Protein AF-A0A9X0WI69-F1 (afdb_monomer_lite)

Organism: NCBI:txid382777

Sequence (99 aa):
MTRRVRRRGGWMPILCWSLVLVLAGCGGKTPTIKTTAAPDQLHVSCVSDLERMSCGGDRVGFYYDYRDDRCKPMQYGACTARAPFKTREECMTFCGANP

Radius of gyration: 29.06 Å; chains: 1; bounding box: 60×77×32 Å

Structure (mmCIF, N/CA/C/O backbone):
data_AF-A0A9X0WI69-F1
#
_entry.id   AF-A0A9X0WI69-F1
#
loop_
_atom_site.group_PDB
_atom_site.id
_atom_site.type_symbol
_atom_site.label_atom_id
_atom_site.label_alt_id
_atom_site.label_comp_id
_atom_site.label_asym_id
_atom_site.label_entity_id
_atom_site.label_seq_id
_atom_site.pdbx_PDB_ins_code
_atom_site.Cartn_x
_atom_site.Cartn_y
_atom_site.Cartn_z
_atom_site.occupancy
_atom_site.B_iso_or_equiv
_atom_site.auth_seq_id
_atom_site.auth_comp_id
_atom_site.auth_asym_id
_atom_site.auth_atom_id
_atom_site.pdbx_PDB_model_num
ATOM 1 N N . MET A 1 1 ? -45.794 60.609 -11.442 1.00 42.03 1 MET A N 1
ATOM 2 C CA . MET A 1 1 ? -44.500 61.159 -11.912 1.00 42.03 1 MET A CA 1
ATOM 3 C C . MET A 1 1 ? -43.569 60.013 -12.298 1.00 42.03 1 MET A C 1
ATOM 5 O O . MET A 1 1 ? -42.929 59.429 -11.441 1.00 42.03 1 MET A O 1
ATOM 9 N N . THR A 1 2 ? -43.516 59.659 -13.581 1.00 45.66 2 THR A N 1
ATOM 10 C CA . THR A 1 2 ? -42.585 58.665 -14.142 1.00 45.66 2 THR A CA 1
ATOM 11 C C . THR A 1 2 ? -41.382 59.392 -14.739 1.00 45.66 2 THR A C 1
ATOM 13 O O . THR A 1 2 ? -41.538 60.112 -15.728 1.00 45.66 2 THR A O 1
ATOM 16 N N . ARG A 1 3 ? -40.176 59.227 -14.179 1.00 45.69 3 ARG A N 1
ATOM 17 C CA . ARG A 1 3 ? -38.942 59.693 -14.833 1.00 45.69 3 ARG A CA 1
ATOM 18 C C . ARG A 1 3 ? -38.085 58.508 -15.255 1.00 45.69 3 ARG A C 1
ATOM 20 O O . ARG A 1 3 ? -37.541 57.773 -14.443 1.00 45.69 3 ARG A O 1
ATOM 27 N N . ARG A 1 4 ? -38.042 58.364 -16.582 1.00 55.72 4 ARG A N 1
ATOM 28 C CA . ARG A 1 4 ? -37.241 57.449 -17.391 1.00 55.72 4 ARG A CA 1
ATOM 29 C C . ARG A 1 4 ? -35.799 57.360 -16.896 1.00 55.72 4 ARG A C 1
ATOM 31 O O . ARG A 1 4 ? -35.141 58.384 -16.707 1.00 55.72 4 ARG A O 1
ATOM 38 N N . VAL A 1 5 ? -35.299 56.129 -16.836 1.00 59.53 5 VAL A N 1
ATOM 39 C CA . VAL A 1 5 ? -33.870 55.806 -16.853 1.00 59.53 5 VAL A CA 1
ATOM 40 C C . VAL A 1 5 ? -33.245 56.493 -18.068 1.00 59.53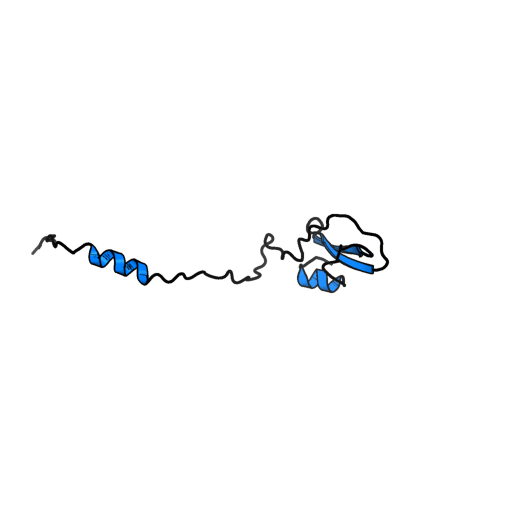 5 VAL A C 1
ATOM 42 O O . VAL A 1 5 ? -33.519 56.126 -19.210 1.00 59.53 5 VAL A O 1
ATOM 45 N N . ARG A 1 6 ? -32.422 57.520 -17.841 1.00 55.03 6 ARG A N 1
ATOM 46 C CA . ARG A 1 6 ? -31.623 58.143 -18.898 1.00 55.03 6 ARG A CA 1
ATOM 47 C C . ARG A 1 6 ? -30.220 57.563 -18.807 1.00 55.03 6 ARG A C 1
ATOM 49 O O . ARG A 1 6 ? -29.409 58.032 -18.016 1.00 55.03 6 ARG A O 1
ATOM 56 N N . ARG A 1 7 ? -29.952 56.545 -19.632 1.00 57.53 7 ARG A N 1
ATOM 57 C CA . ARG A 1 7 ? -28.586 56.148 -19.985 1.00 57.53 7 ARG A CA 1
ATOM 58 C C . ARG A 1 7 ? -27.862 57.402 -20.493 1.00 57.53 7 ARG A C 1
ATOM 60 O O . ARG A 1 7 ? -28.247 57.967 -21.512 1.00 57.53 7 ARG A O 1
ATOM 67 N N . ARG A 1 8 ? -26.854 57.861 -19.759 1.00 53.66 8 ARG A N 1
ATOM 68 C CA . ARG A 1 8 ? -25.769 58.708 -20.267 1.00 53.66 8 ARG A CA 1
ATOM 69 C C . ARG A 1 8 ? -24.528 57.858 -20.004 1.00 53.66 8 ARG A C 1
ATOM 71 O O . ARG A 1 8 ? -24.184 57.638 -18.856 1.00 53.66 8 ARG A O 1
ATOM 78 N N . GLY A 1 9 ? -24.014 57.126 -20.988 1.00 53.03 9 GLY A N 1
ATOM 79 C CA . GLY A 1 9 ? -23.267 57.750 -22.076 1.00 53.03 9 GLY A CA 1
ATOM 80 C C . GLY A 1 9 ? -21.992 58.361 -21.494 1.00 53.03 9 GLY A C 1
ATOM 81 O O . GLY A 1 9 ? -21.817 59.568 -21.575 1.00 53.03 9 GLY A O 1
ATOM 82 N N . GLY A 1 10 ? -21.205 57.547 -20.784 1.00 48.97 10 GLY A N 1
ATOM 83 C CA . GLY A 1 10 ? -19.986 57.943 -20.090 1.00 48.97 10 GLY A CA 1
ATOM 84 C C . GLY A 1 10 ? -18.848 57.051 -20.557 1.00 48.97 10 GLY A C 1
ATOM 85 O O . GLY A 1 10 ? -18.814 55.862 -20.260 1.00 48.97 10 GLY A O 1
ATOM 86 N N . TRP A 1 11 ? -17.979 57.650 -21.353 1.00 56.56 11 TRP A N 1
ATOM 87 C CA . TRP A 1 11 ? -16.719 57.153 -21.880 1.00 56.56 11 TRP A CA 1
ATOM 88 C C . TRP A 1 11 ? -15.791 56.777 -20.708 1.00 56.56 11 TRP A C 1
ATOM 90 O O . TRP A 1 11 ? -15.012 57.597 -20.240 1.00 56.56 11 TRP A O 1
ATOM 100 N N . MET A 1 12 ? -15.946 55.572 -20.150 1.00 50.28 12 MET A N 1
ATOM 101 C CA . MET A 1 12 ? -15.114 55.094 -19.041 1.00 50.28 12 MET A CA 1
ATOM 102 C C . MET A 1 12 ? -13.896 54.373 -19.643 1.00 50.28 12 MET A C 1
ATOM 104 O O . MET A 1 12 ? -14.084 53.383 -20.354 1.00 50.28 12 MET A O 1
ATOM 108 N N . PRO A 1 13 ? -12.664 54.874 -19.452 1.00 54.97 13 PRO A N 1
ATOM 109 C CA . PRO A 1 13 ? -11.489 54.383 -20.158 1.00 54.97 13 PRO A CA 1
ATOM 110 C C . PRO A 1 13 ? -11.220 52.912 -19.825 1.00 54.97 13 PRO A C 1
ATOM 112 O O . PRO A 1 13 ? -11.338 52.473 -18.682 1.00 54.97 13 PRO A O 1
ATOM 115 N N . ILE A 1 14 ? -10.790 52.172 -20.846 1.00 58.97 14 ILE A N 1
ATOM 116 C CA . ILE A 1 14 ? -10.460 50.732 -20.877 1.00 58.97 14 ILE A CA 1
ATOM 117 C C . ILE A 1 14 ? -9.394 50.324 -19.822 1.00 58.97 14 ILE A C 1
ATOM 119 O O . ILE A 1 14 ? -9.126 49.148 -19.604 1.00 58.97 14 ILE A O 1
ATOM 123 N N . LEU A 1 15 ? -8.837 51.289 -19.089 1.00 57.28 15 LEU A N 1
ATOM 124 C CA . LEU A 1 15 ? -7.828 51.122 -18.043 1.00 57.28 15 LEU A CA 1
ATOM 125 C C . LEU A 1 15 ? -8.373 50.641 -16.683 1.00 57.28 15 LEU A C 1
ATOM 127 O O . LEU A 1 15 ? -7.581 50.247 -15.833 1.00 57.28 15 LEU A O 1
ATOM 131 N N . CYS A 1 16 ? -9.694 50.601 -16.472 1.00 55.25 16 CYS A N 1
ATOM 132 C CA . CYS A 1 16 ? -10.282 50.057 -15.234 1.00 55.25 16 CYS A CA 1
ATOM 133 C C . CYS A 1 16 ? -10.711 48.580 -15.324 1.00 55.25 16 CYS A C 1
ATOM 135 O O . CYS A 1 16 ? -11.153 48.020 -14.324 1.00 55.25 16 CYS A O 1
ATOM 137 N N . TRP A 1 17 ? -10.578 47.922 -16.482 1.00 55.03 17 TRP A N 1
ATOM 138 C CA . TRP A 1 17 ? -10.870 46.483 -16.619 1.00 55.03 17 TRP A CA 1
ATOM 139 C C . TRP A 1 17 ? -9.664 45.579 -16.337 1.00 55.03 17 TRP A C 1
ATOM 141 O O . TRP A 1 17 ? -9.842 44.460 -15.865 1.00 55.03 17 TRP A O 1
ATOM 151 N N . SER A 1 18 ? -8.437 46.067 -16.518 1.00 56.19 18 SER A N 1
ATOM 152 C CA . SER A 1 18 ? -7.222 45.282 -16.247 1.00 56.19 18 SER A CA 1
ATOM 153 C C . SER A 1 18 ? -6.891 45.165 -14.753 1.00 56.19 18 SER A C 1
ATOM 155 O O . SER A 1 18 ? -6.247 44.209 -14.333 1.00 56.19 18 SER A O 1
ATOM 157 N N . LEU A 1 19 ? -7.367 46.102 -13.927 1.00 56.28 19 LEU A N 1
ATOM 158 C CA . LEU A 1 19 ? -7.152 46.102 -12.473 1.00 56.28 19 LEU A CA 1
ATOM 159 C C . LEU A 1 19 ? -8.042 45.099 -11.718 1.00 56.28 19 LEU A C 1
ATOM 161 O O . LEU A 1 19 ? -7.742 44.760 -10.577 1.00 56.28 19 LEU A O 1
ATOM 165 N N . VAL A 1 20 ? -9.095 44.574 -12.354 1.00 57.59 20 VAL A N 1
ATOM 166 C CA . VAL A 1 20 ? -9.958 43.537 -11.759 1.00 57.59 20 VAL A CA 1
ATOM 167 C C . VAL A 1 20 ? -9.292 42.152 -11.808 1.00 57.59 20 VAL A C 1
ATOM 169 O O . VAL A 1 20 ? -9.525 41.329 -10.928 1.00 57.59 20 VAL A O 1
ATOM 172 N N . LEU A 1 21 ? -8.406 41.898 -12.779 1.00 56.38 21 LEU A N 1
ATOM 173 C CA . LEU A 1 21 ? -7.728 40.602 -12.930 1.00 56.38 21 LEU A CA 1
ATOM 174 C C . LEU A 1 21 ? -6.558 40.388 -11.956 1.00 56.38 21 LEU A C 1
ATOM 176 O O . LEU A 1 21 ? -6.173 39.246 -11.729 1.00 56.38 21 LEU A O 1
ATOM 180 N N . VAL A 1 22 ? -6.014 41.446 -11.345 1.00 57.53 22 VAL A N 1
ATOM 181 C CA . VAL A 1 22 ? -4.860 41.336 -10.426 1.00 57.53 22 VAL A CA 1
ATOM 182 C C . VAL A 1 22 ? -5.280 40.972 -8.988 1.00 57.53 22 VAL A C 1
ATOM 184 O O . VAL A 1 22 ? -4.454 40.510 -8.209 1.00 57.53 22 VAL A O 1
ATOM 187 N N . LEU A 1 23 ? -6.566 41.105 -8.628 1.00 59.91 23 LEU A N 1
ATOM 188 C CA . LEU A 1 23 ? -7.085 40.750 -7.293 1.00 59.91 23 LEU A CA 1
ATOM 189 C C . LEU A 1 23 ? -7.700 39.343 -7.200 1.00 59.91 23 LEU A C 1
ATOM 191 O O . LEU A 1 23 ? -8.022 38.890 -6.101 1.00 59.91 23 LEU A O 1
ATOM 195 N N . ALA A 1 24 ? -7.835 38.616 -8.311 1.00 60.03 24 ALA A N 1
ATOM 196 C CA . ALA A 1 24 ? -8.229 37.211 -8.281 1.00 60.03 24 ALA A CA 1
ATOM 197 C C . ALA A 1 24 ? -6.993 36.344 -7.994 1.00 60.03 24 ALA A C 1
ATOM 199 O O . ALA A 1 24 ? -6.381 35.775 -8.895 1.00 60.03 24 ALA A O 1
ATOM 200 N N . GLY A 1 25 ? -6.597 36.286 -6.719 1.00 58.06 25 GLY A N 1
ATOM 201 C CA . GLY A 1 25 ? -5.569 35.367 -6.242 1.00 58.06 25 GLY A CA 1
ATOM 202 C C . GLY A 1 25 ? -5.815 33.942 -6.745 1.00 58.06 25 GLY A C 1
ATOM 203 O O . GLY A 1 25 ? -6.953 33.470 -6.791 1.00 58.06 25 GLY A O 1
ATOM 204 N N . CYS A 1 26 ? -4.736 33.252 -7.117 1.00 63.72 26 CYS A N 1
ATOM 205 C CA . CYS A 1 26 ? -4.768 31.842 -7.484 1.00 63.72 26 CYS A CA 1
ATOM 206 C C . CYS A 1 26 ? -5.044 31.007 -6.222 1.00 63.72 26 CYS A C 1
ATOM 208 O O . CYS A 1 26 ? -4.140 30.485 -5.575 1.00 63.72 26 CYS A O 1
ATOM 210 N N . GLY A 1 27 ? -6.314 30.936 -5.825 1.00 61.44 27 GLY A N 1
ATOM 211 C CA . GLY A 1 27 ? -6.814 30.028 -4.804 1.00 61.44 27 GLY A CA 1
ATOM 212 C C . GLY A 1 27 ? -6.856 28.609 -5.354 1.00 61.44 27 GLY A C 1
ATOM 213 O O . GLY A 1 27 ? -7.934 28.075 -5.612 1.00 61.44 27 GLY A O 1
ATOM 214 N N . GLY A 1 28 ? -5.687 28.000 -5.551 1.00 54.00 28 GLY A N 1
ATOM 215 C CA . GLY A 1 28 ? -5.580 26.560 -5.717 1.00 54.00 28 GLY A CA 1
ATOM 216 C C . GLY A 1 28 ? -6.076 25.903 -4.435 1.00 54.00 28 GLY A C 1
ATOM 217 O O . GLY A 1 28 ? -5.350 25.834 -3.449 1.00 54.00 28 GLY A O 1
ATOM 218 N N . LYS A 1 29 ? -7.336 25.458 -4.419 1.00 46.50 29 LYS A N 1
ATOM 219 C CA . LYS A 1 29 ? -7.819 24.530 -3.396 1.00 46.50 29 LYS A CA 1
ATOM 220 C C . LYS A 1 29 ? -6.989 23.261 -3.548 1.00 46.50 29 LYS A C 1
ATOM 222 O O . LYS A 1 29 ? -7.236 22.465 -4.448 1.00 46.50 29 LYS A O 1
ATOM 227 N N . THR A 1 30 ? -5.989 23.094 -2.692 1.00 55.84 30 THR A N 1
ATOM 228 C CA . THR A 1 30 ? -5.400 21.785 -2.433 1.00 55.84 30 THR A CA 1
ATOM 229 C C . THR A 1 30 ? -6.546 20.831 -2.084 1.00 55.84 30 THR A C 1
ATOM 231 O O . THR A 1 30 ? -7.388 21.177 -1.246 1.00 55.84 30 THR A O 1
ATOM 234 N N . PRO A 1 31 ? -6.654 19.666 -2.745 1.00 57.22 31 PRO A N 1
ATOM 235 C CA . PRO A 1 31 ? -7.676 18.696 -2.399 1.00 57.22 31 PRO A CA 1
ATOM 236 C C . PRO A 1 31 ? -7.408 18.229 -0.968 1.00 57.22 31 PRO A C 1
ATOM 238 O O . PRO A 1 31 ? -6.421 17.562 -0.670 1.00 57.22 31 PRO A O 1
ATOM 241 N N . THR A 1 32 ? -8.283 18.637 -0.059 1.00 51.16 32 THR A N 1
ATOM 242 C CA . THR A 1 32 ? -8.368 18.051 1.272 1.00 51.16 32 THR A CA 1
ATOM 243 C C . THR A 1 32 ? -8.978 16.669 1.084 1.00 51.16 32 THR A C 1
ATOM 245 O O . THR A 1 32 ? -10.153 16.559 0.739 1.00 51.16 32 THR A O 1
ATOM 248 N N . ILE A 1 33 ? -8.170 15.617 1.254 1.00 59.62 33 ILE A N 1
ATOM 249 C CA . ILE A 1 33 ? -8.643 14.229 1.288 1.00 59.62 33 ILE A CA 1
ATOM 250 C C . ILE A 1 33 ? -9.550 14.096 2.512 1.00 59.62 33 ILE A C 1
ATOM 252 O O . ILE A 1 33 ? -9.104 13.871 3.634 1.00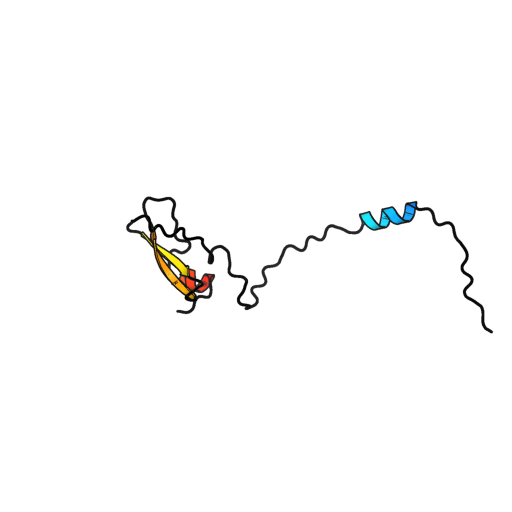 59.62 33 ILE A O 1
ATOM 256 N N . LYS A 1 34 ? -10.845 14.317 2.302 1.00 52.09 34 LYS A N 1
ATOM 257 C CA . LYS A 1 34 ? -11.891 13.905 3.225 1.00 52.09 34 LYS A CA 1
ATOM 258 C C . LYS A 1 34 ? -12.254 12.485 2.833 1.00 52.09 34 LYS A C 1
ATOM 260 O O . LYS A 1 34 ? -13.004 12.298 1.878 1.00 52.09 34 LYS A O 1
ATOM 265 N N . THR A 1 35 ? -11.718 11.510 3.561 1.00 54.81 35 THR A N 1
ATOM 266 C CA . THR A 1 35 ? -12.180 10.119 3.525 1.00 54.81 35 THR A CA 1
ATOM 267 C C . THR A 1 35 ? -13.640 10.102 3.958 1.00 54.81 35 THR A C 1
ATOM 269 O O . THR A 1 35 ? -13.973 10.005 5.135 1.00 54.81 35 THR A O 1
ATOM 272 N N . THR A 1 36 ? -14.517 10.299 2.985 1.00 51.47 36 THR A N 1
ATOM 273 C CA . THR A 1 36 ? -15.954 10.122 3.115 1.00 51.47 36 THR A CA 1
ATOM 274 C C . THR A 1 36 ? -16.221 8.827 2.380 1.00 51.47 36 THR A C 1
ATOM 276 O O . THR A 1 36 ? -15.869 8.720 1.209 1.00 51.47 36 THR A O 1
ATOM 279 N N . ALA A 1 37 ? -16.744 7.837 3.098 1.00 55.75 37 ALA A N 1
ATOM 280 C CA . ALA A 1 37 ? -17.045 6.507 2.597 1.00 55.75 37 ALA A CA 1
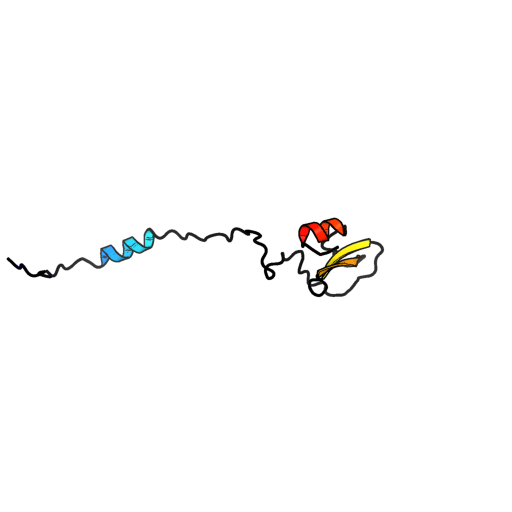ATOM 281 C C . ALA A 1 37 ? -17.875 6.578 1.299 1.00 55.75 37 ALA A C 1
ATOM 283 O O . ALA A 1 37 ? -19.088 6.769 1.328 1.00 55.75 37 ALA A O 1
ATOM 284 N N . ALA A 1 38 ? -17.190 6.465 0.164 1.00 48.31 38 ALA A N 1
ATOM 285 C CA . ALA A 1 38 ? -17.735 6.258 -1.168 1.00 48.31 38 ALA A CA 1
ATOM 286 C C . ALA A 1 38 ? -16.694 5.431 -1.953 1.00 48.31 38 ALA A C 1
ATOM 288 O O . ALA A 1 38 ? -15.499 5.715 -1.851 1.00 48.31 38 ALA A O 1
ATOM 289 N N . PRO A 1 39 ? -17.113 4.395 -2.696 1.00 57.47 39 PRO A N 1
ATOM 290 C CA . PRO A 1 39 ? -16.295 3.226 -3.054 1.00 57.47 39 PRO A CA 1
ATOM 291 C C . PRO A 1 39 ? -15.231 3.446 -4.146 1.00 57.47 39 PRO A C 1
ATOM 293 O O . PRO A 1 39 ? -14.713 2.474 -4.681 1.00 57.47 39 PRO A O 1
ATOM 296 N N . ASP A 1 40 ? -14.891 4.688 -4.492 1.00 60.09 40 ASP A N 1
ATOM 297 C CA . ASP A 1 40 ? -14.164 4.978 -5.739 1.00 60.09 40 ASP A CA 1
ATOM 298 C C . ASP A 1 40 ? -12.824 5.713 -5.547 1.00 60.09 40 ASP A C 1
ATOM 300 O O . ASP A 1 40 ? -12.177 6.100 -6.514 1.00 60.09 40 ASP A O 1
ATOM 304 N N . GLN A 1 41 ? -12.370 5.925 -4.305 1.00 68.19 41 GLN A N 1
ATOM 305 C CA . GLN A 1 41 ? -11.075 6.572 -4.034 1.00 68.19 41 GLN A CA 1
ATOM 306 C C . GLN A 1 41 ? -10.244 5.785 -3.023 1.00 68.19 41 GLN A C 1
ATOM 308 O O . GLN A 1 41 ? -10.094 6.168 -1.863 1.00 68.19 41 GLN A O 1
ATOM 313 N N . LEU A 1 42 ? -9.691 4.665 -3.484 1.00 78.69 42 LEU A N 1
ATOM 314 C CA . LEU A 1 42 ? -8.724 3.881 -2.727 1.00 78.69 42 LEU A CA 1
ATOM 315 C C . LEU A 1 42 ? -7.326 4.521 -2.828 1.00 78.69 42 LEU A C 1
ATOM 317 O O . LEU A 1 42 ? -6.915 4.966 -3.900 1.00 78.69 42 LEU A O 1
ATOM 321 N N . HIS A 1 43 ? -6.580 4.585 -1.721 1.00 83.12 43 HIS A N 1
ATOM 322 C CA . HIS A 1 43 ? -5.235 5.172 -1.715 1.00 83.12 43 HIS A CA 1
ATOM 323 C C . HIS A 1 43 ? -4.278 4.382 -2.626 1.00 83.12 43 HIS A C 1
ATOM 325 O O . HIS A 1 43 ? -4.357 3.156 -2.689 1.00 83.12 43 HIS A O 1
ATOM 331 N N . VAL A 1 44 ? -3.316 5.051 -3.272 1.00 82.62 44 VAL A N 1
ATOM 332 C CA . VAL A 1 44 ? -2.345 4.405 -4.184 1.00 82.62 44 VAL A CA 1
ATOM 333 C C . VAL A 1 44 ? -1.561 3.263 -3.522 1.00 82.62 44 VAL A C 1
ATOM 335 O O . VAL A 1 44 ? -1.250 2.271 -4.166 1.00 82.62 44 VAL A O 1
ATOM 338 N N . SER A 1 45 ? -1.308 3.331 -2.210 1.00 83.31 45 SER A N 1
ATOM 339 C CA . SER A 1 45 ? -0.672 2.216 -1.483 1.00 83.31 45 SER A CA 1
ATOM 340 C C . SER A 1 45 ? -1.537 0.950 -1.440 1.00 83.31 45 SER A C 1
ATOM 342 O O . SER A 1 45 ? -1.004 -0.147 -1.307 1.00 83.31 45 SER A O 1
ATOM 344 N N . CYS A 1 46 ? -2.859 1.090 -1.551 1.00 86.94 46 CYS A N 1
ATOM 345 C CA . CYS A 1 46 ? -3.797 -0.027 -1.638 1.00 86.94 46 CYS A CA 1
ATOM 346 C C . CYS A 1 46 ? -3.961 -0.525 -3.075 1.00 86.94 46 CYS A C 1
ATOM 348 O O . CYS A 1 46 ? -4.109 -1.723 -3.293 1.00 86.94 46 CYS A O 1
ATOM 350 N N . VAL A 1 47 ? -3.895 0.381 -4.056 1.00 77.25 47 VAL A N 1
ATOM 351 C CA . VAL A 1 47 ? -3.894 0.048 -5.487 1.00 77.25 47 VAL A CA 1
ATOM 352 C C . VAL A 1 47 ? -2.451 -0.057 -5.967 1.00 77.25 47 VAL A C 1
ATOM 354 O O . VAL A 1 47 ? -1.940 0.805 -6.674 1.00 77.25 47 VAL A O 1
ATOM 357 N N . SER A 1 48 ? -1.759 -1.104 -5.531 1.00 65.88 48 SER A N 1
ATOM 358 C CA . SER A 1 48 ? -0.431 -1.389 -6.065 1.00 65.88 48 SER A CA 1
ATOM 359 C C . SER A 1 48 ? -0.571 -2.205 -7.347 1.00 65.88 48 SER A C 1
ATOM 361 O O . SER A 1 48 ? -1.177 -3.280 -7.326 1.00 65.88 48 SER A O 1
ATOM 363 N N . ASP A 1 49 ? 0.039 -1.737 -8.440 1.00 58.34 49 ASP A N 1
ATOM 364 C CA . ASP A 1 49 ? 0.409 -2.584 -9.575 1.00 58.34 49 ASP A CA 1
ATOM 365 C C . ASP A 1 49 ? 1.454 -3.587 -9.076 1.00 58.34 49 ASP A C 1
ATOM 367 O O . ASP A 1 49 ? 2.662 -3.428 -9.257 1.00 58.34 49 ASP A O 1
ATOM 371 N N . LEU A 1 50 ? 0.997 -4.626 -8.372 1.00 60.12 50 LEU A N 1
ATOM 372 C CA . LEU A 1 50 ? 1.778 -5.841 -8.239 1.00 60.12 50 LEU A CA 1
ATOM 373 C C . LEU A 1 50 ? 1.859 -6.422 -9.646 1.00 60.12 50 LEU A C 1
ATOM 375 O O . LEU A 1 50 ? 1.046 -7.260 -10.042 1.00 60.12 50 LEU A O 1
ATOM 379 N N . GLU A 1 51 ? 2.852 -5.974 -10.407 1.00 55.41 51 GLU A N 1
ATOM 380 C CA . GLU A 1 51 ? 3.443 -6.790 -11.451 1.00 55.41 51 GLU A CA 1
ATOM 381 C C . GLU A 1 51 ? 3.712 -8.141 -10.781 1.00 55.41 51 GLU A C 1
ATOM 383 O O . GLU A 1 51 ? 4.523 -8.237 -9.858 1.00 55.41 51 GLU A O 1
ATOM 388 N N . ARG A 1 52 ? 2.876 -9.134 -11.111 1.00 55.22 52 ARG A N 1
ATOM 389 C CA . ARG A 1 52 ? 2.697 -10.399 -10.385 1.00 55.22 52 ARG A CA 1
ATOM 390 C C . ARG A 1 52 ? 3.922 -11.300 -10.526 1.00 55.22 52 ARG A C 1
ATOM 392 O O . ARG A 1 52 ? 3.843 -12.401 -11.058 1.00 55.22 52 ARG A O 1
ATOM 399 N N . MET A 1 53 ? 5.057 -10.849 -10.024 1.00 55.28 53 MET A N 1
ATOM 400 C CA . MET A 1 53 ? 6.254 -11.644 -9.858 1.00 55.28 53 MET A CA 1
ATOM 401 C C . MET A 1 53 ? 6.532 -11.650 -8.366 1.00 55.28 53 MET A C 1
ATOM 403 O O . MET A 1 53 ? 7.156 -10.742 -7.815 1.00 55.28 53 MET A O 1
ATOM 407 N N . SER A 1 54 ? 6.037 -12.692 -7.696 1.00 62.75 54 SER A N 1
ATOM 408 C CA . SER A 1 54 ? 6.661 -13.118 -6.453 1.00 62.75 54 SER A CA 1
ATOM 409 C C . SER A 1 54 ? 8.081 -13.508 -6.832 1.00 62.75 54 SER A C 1
ATOM 411 O O . SER A 1 54 ? 8.343 -14.608 -7.311 1.00 62.75 54 SER A O 1
ATOM 413 N N . CYS A 1 55 ? 8.992 -12.548 -6.739 1.00 68.62 55 CYS A N 1
ATOM 414 C CA . CYS A 1 55 ? 10.391 -12.885 -6.753 1.00 68.62 55 CYS A CA 1
ATOM 415 C C . CYS A 1 55 ? 10.611 -13.696 -5.489 1.00 68.62 55 CYS A C 1
ATOM 417 O O . CYS A 1 55 ? 10.502 -13.147 -4.388 1.00 68.62 55 CYS A O 1
ATOM 419 N N . GLY A 1 56 ? 10.784 -15.005 -5.677 1.00 70.00 56 GLY A N 1
ATOM 420 C CA . GLY A 1 56 ? 10.895 -15.971 -4.597 1.00 70.00 56 GLY A CA 1
ATOM 421 C C . GLY A 1 56 ? 11.813 -15.456 -3.491 1.00 70.00 56 GLY A C 1
ATOM 422 O O . GLY A 1 56 ? 12.846 -14.828 -3.745 1.00 70.00 56 GLY A O 1
ATOM 423 N N . GLY A 1 57 ? 11.389 -15.672 -2.254 1.00 76.56 57 GLY A N 1
ATOM 424 C CA . GLY A 1 57 ? 12.109 -15.243 -1.069 1.00 76.56 57 GLY A CA 1
ATOM 425 C C . GLY A 1 57 ? 11.352 -15.588 0.198 1.00 76.56 57 GLY A C 1
ATOM 426 O O . GLY A 1 57 ? 10.148 -15.823 0.175 1.00 76.56 57 GLY A O 1
ATOM 427 N N . ASP A 1 58 ? 12.072 -15.580 1.313 1.00 81.31 58 ASP A N 1
ATOM 428 C CA . ASP A 1 58 ? 11.557 -16.058 2.599 1.00 81.31 58 ASP A CA 1
ATOM 429 C C . ASP A 1 58 ? 10.722 -15.012 3.356 1.00 81.31 58 ASP A C 1
ATOM 431 O O . ASP A 1 58 ? 10.267 -15.262 4.473 1.00 81.31 58 ASP A O 1
ATOM 435 N N . ARG A 1 59 ? 10.533 -13.810 2.792 1.00 85.06 59 ARG A N 1
ATOM 436 C CA . ARG A 1 59 ? 9.770 -12.737 3.441 1.00 85.06 59 ARG A CA 1
ATOM 437 C C . ARG A 1 59 ? 8.342 -12.708 2.925 1.00 85.06 59 ARG A C 1
ATOM 439 O O . ARG A 1 59 ? 8.095 -12.718 1.721 1.00 85.06 59 ARG A O 1
ATOM 446 N N . VAL A 1 60 ? 7.407 -12.610 3.863 1.00 87.81 60 VAL A N 1
ATOM 447 C CA . VAL A 1 60 ? 5.975 -12.481 3.590 1.00 87.81 60 VAL A CA 1
ATOM 448 C C . VAL A 1 60 ? 5.539 -11.058 3.894 1.00 87.81 60 VAL A C 1
ATOM 450 O O . VAL A 1 60 ? 5.910 -10.490 4.919 1.00 87.81 60 VAL A O 1
ATOM 453 N N . GLY A 1 61 ? 4.755 -10.483 2.993 1.00 89.44 61 GLY A N 1
ATOM 454 C CA . GLY A 1 61 ? 4.069 -9.214 3.198 1.00 89.44 61 GLY A CA 1
ATOM 455 C C . GLY A 1 61 ? 2.675 -9.273 2.597 1.00 89.44 61 GLY A C 1
ATOM 456 O O . GLY A 1 61 ? 2.258 -10.317 2.100 1.00 89.44 61 GLY A O 1
ATOM 457 N N . PHE A 1 62 ? 1.940 -8.172 2.657 1.00 90.00 62 PHE A N 1
ATOM 458 C CA . PHE A 1 62 ? 0.528 -8.131 2.293 1.00 90.00 62 PHE A CA 1
ATOM 459 C C . PHE A 1 62 ? 0.253 -7.023 1.291 1.00 90.00 62 PHE A C 1
ATOM 461 O O . PHE A 1 62 ? 0.860 -5.956 1.351 1.00 90.00 62 PHE A O 1
ATOM 468 N N . TYR A 1 63 ? -0.691 -7.285 0.394 1.00 88.88 63 TYR A N 1
ATOM 469 C CA . TYR A 1 63 ? -1.256 -6.309 -0.528 1.00 88.88 63 TYR A CA 1
ATOM 470 C C . TYR A 1 63 ? -2.779 -6.402 -0.501 1.00 88.88 63 TYR A C 1
ATOM 472 O O . TYR A 1 63 ? -3.342 -7.456 -0.188 1.00 88.88 63 TYR A O 1
ATOM 480 N N . TYR A 1 64 ? -3.441 -5.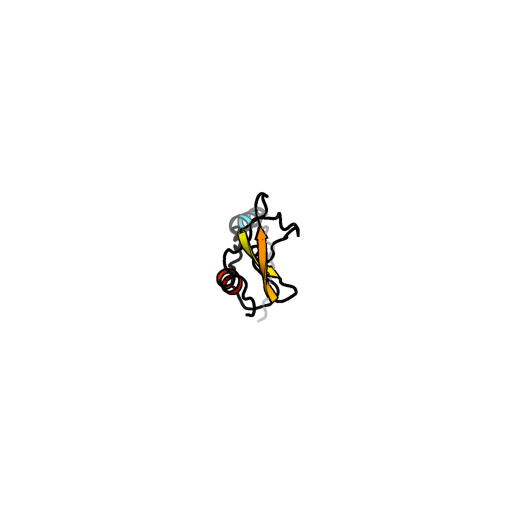296 -0.818 1.00 90.19 64 TYR A N 1
ATOM 481 C CA . TYR A 1 64 ? -4.890 -5.256 -0.923 1.00 90.19 64 TYR A CA 1
ATOM 482 C C . TYR A 1 64 ? -5.324 -5.659 -2.336 1.00 90.19 64 TYR A C 1
ATOM 484 O O . TYR A 1 64 ? -4.878 -5.080 -3.325 1.00 90.19 64 TYR A O 1
ATOM 492 N N . ASP A 1 65 ? -6.179 -6.674 -2.430 1.00 88.44 65 ASP A N 1
ATOM 493 C CA . ASP A 1 65 ? -6.818 -7.083 -3.674 1.00 88.44 65 ASP A CA 1
ATOM 494 C C . ASP A 1 65 ? -8.220 -6.477 -3.729 1.00 88.44 65 ASP A C 1
ATOM 496 O O . ASP A 1 65 ? -9.150 -6.983 -3.101 1.00 88.44 65 ASP A O 1
ATOM 500 N N . TYR A 1 66 ? -8.364 -5.394 -4.494 1.00 83.69 66 TYR A N 1
ATOM 501 C CA . TYR A 1 66 ? -9.636 -4.689 -4.665 1.00 83.69 66 TYR A CA 1
ATOM 502 C C . TYR A 1 66 ? -10.713 -5.542 -5.346 1.00 83.69 66 TYR A C 1
ATOM 504 O O . TYR A 1 66 ? -11.894 -5.229 -5.240 1.00 83.69 66 TYR A O 1
ATOM 512 N N . ARG A 1 67 ? -10.331 -6.607 -6.066 1.00 85.06 67 ARG A N 1
ATOM 513 C CA . ARG A 1 67 ? -11.298 -7.487 -6.740 1.00 85.06 67 ARG A CA 1
ATOM 514 C C . ARG A 1 67 ? -12.026 -8.379 -5.749 1.00 85.06 67 ARG A C 1
ATOM 516 O O . ARG A 1 67 ? -13.197 -8.676 -5.956 1.00 85.06 67 ARG A O 1
ATOM 523 N N . ASP A 1 68 ? -11.315 -8.781 -4.702 1.00 86.81 68 ASP A N 1
ATOM 524 C CA . ASP A 1 68 ? -11.828 -9.660 -3.657 1.00 86.81 68 ASP A CA 1
ATOM 525 C C . ASP A 1 68 ? -12.119 -8.910 -2.351 1.00 86.81 68 ASP A C 1
ATOM 527 O O . ASP A 1 68 ? -12.566 -9.540 -1.398 1.00 86.81 68 ASP A O 1
ATOM 531 N N . ASP A 1 69 ? -11.844 -7.601 -2.303 1.00 88.06 69 ASP A N 1
ATOM 532 C CA . ASP A 1 69 ? -11.923 -6.736 -1.119 1.00 88.06 69 ASP A CA 1
ATOM 533 C C . ASP A 1 69 ? -11.149 -7.290 0.094 1.00 88.06 69 ASP A C 1
ATOM 535 O O . ASP A 1 69 ? -11.611 -7.294 1.237 1.00 88.06 69 ASP A O 1
ATOM 539 N N . ARG A 1 70 ? -9.954 -7.846 -0.158 1.00 90.25 70 ARG A N 1
ATOM 540 C CA . ARG A 1 70 ? -9.193 -8.604 0.850 1.00 90.25 70 ARG A CA 1
ATOM 541 C C . ARG A 1 70 ? -7.697 -8.356 0.794 1.00 90.25 70 ARG A C 1
ATOM 543 O O . ARG A 1 70 ? -7.089 -8.286 -0.270 1.00 90.25 70 ARG A O 1
ATOM 550 N N . CYS A 1 71 ? -7.078 -8.348 1.971 1.00 91.56 71 CYS A N 1
ATOM 551 C CA . CYS A 1 71 ? -5.625 -8.351 2.112 1.00 91.56 71 CYS A CA 1
ATOM 552 C C . CYS A 1 71 ? -5.057 -9.764 1.935 1.00 91.56 71 CYS A C 1
ATOM 554 O O . CYS A 1 71 ? -5.339 -10.660 2.740 1.00 91.56 71 CYS A O 1
ATOM 556 N N . LYS A 1 72 ? -4.241 -9.959 0.894 1.00 89.56 72 LYS A N 1
ATOM 557 C CA . LYS A 1 72 ? -3.630 -11.243 0.530 1.00 89.56 72 LYS A CA 1
ATOM 558 C C . LYS A 1 72 ? -2.121 -11.239 0.790 1.00 89.56 72 LYS A C 1
ATOM 560 O O . LYS A 1 72 ? -1.477 -10.205 0.608 1.00 89.56 72 LYS A O 1
ATOM 565 N N . PRO A 1 73 ? -1.541 -12.382 1.196 1.00 88.88 73 PRO A N 1
ATOM 566 C CA . PRO A 1 73 ? -0.102 -12.498 1.355 1.00 88.88 73 PRO A CA 1
ATOM 567 C C . PRO A 1 73 ? 0.602 -12.546 -0.007 1.00 88.88 73 PRO A C 1
ATOM 569 O O . PRO A 1 73 ? 0.100 -13.119 -0.975 1.00 88.88 73 PRO A O 1
ATOM 572 N N . MET A 1 74 ? 1.805 -11.989 -0.055 1.00 84.12 74 MET A N 1
ATOM 573 C CA . MET A 1 74 ? 2.767 -12.124 -1.142 1.00 84.12 74 MET A CA 1
ATOM 574 C C . MET A 1 74 ? 4.133 -12.485 -0.562 1.00 84.12 74 MET A C 1
ATOM 576 O O . MET A 1 74 ? 4.553 -11.929 0.455 1.00 84.12 74 MET A O 1
ATOM 580 N N . GLN A 1 75 ? 4.837 -13.405 -1.217 1.00 84.19 75 GLN A N 1
ATOM 581 C CA . GLN A 1 75 ? 6.250 -13.639 -0.938 1.00 84.19 75 GLN A CA 1
ATOM 582 C C . GLN A 1 75 ? 7.086 -12.661 -1.759 1.00 84.19 75 GLN A C 1
ATOM 584 O O . GLN A 1 75 ? 6.841 -12.480 -2.958 1.00 84.19 75 GLN A O 1
ATOM 589 N N . TYR A 1 76 ? 8.057 -12.033 -1.110 1.00 80.62 76 TYR A N 1
ATOM 590 C CA . TYR A 1 76 ? 9.008 -11.126 -1.736 1.00 80.62 76 TYR A CA 1
ATOM 591 C C . TYR A 1 76 ? 10.413 -11.378 -1.187 1.00 80.62 76 TYR A C 1
ATOM 593 O O . TYR A 1 76 ? 10.600 -11.855 -0.067 1.00 80.62 76 TYR A O 1
ATOM 601 N N . GLY A 1 77 ? 11.419 -11.091 -2.003 1.00 79.62 77 GLY A N 1
ATOM 602 C CA . GLY A 1 77 ? 12.768 -11.587 -1.765 1.00 79.62 77 GLY A CA 1
ATOM 603 C C . GLY A 1 77 ? 13.844 -10.747 -2.420 1.00 79.62 77 GLY A C 1
ATOM 604 O O . GLY A 1 77 ? 13.880 -9.531 -2.265 1.00 79.62 77 GLY A O 1
ATOM 605 N N . ALA A 1 78 ? 14.730 -11.424 -3.148 1.00 71.56 78 ALA A N 1
ATOM 606 C CA . ALA A 1 78 ? 15.955 -10.873 -3.726 1.00 71.56 78 ALA A CA 1
ATOM 607 C C . ALA A 1 78 ? 15.742 -9.822 -4.834 1.00 71.56 78 ALA A C 1
A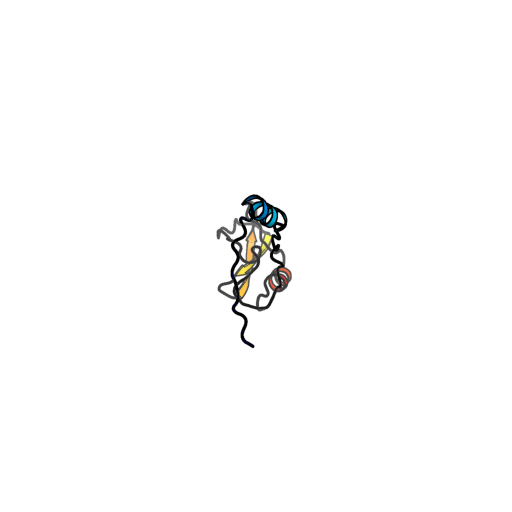TOM 609 O O . ALA A 1 78 ? 16.713 -9.259 -5.335 1.00 71.56 78 ALA A O 1
ATOM 610 N N . CYS A 1 79 ? 14.496 -9.548 -5.223 1.00 75.56 79 CYS A N 1
ATOM 611 C CA . CYS A 1 79 ? 14.182 -8.540 -6.227 1.00 75.56 79 CYS A CA 1
ATOM 612 C C . CYS A 1 79 ? 13.743 -7.217 -5.606 1.00 75.56 79 CYS A C 1
ATOM 614 O O . CYS A 1 79 ? 13.434 -7.097 -4.425 1.00 75.56 79 CYS A O 1
ATOM 616 N N . THR A 1 80 ? 13.624 -6.213 -6.464 1.00 72.94 80 THR A N 1
ATOM 617 C CA . THR A 1 80 ? 13.141 -4.869 -6.142 1.00 72.94 80 THR A CA 1
ATOM 618 C C . THR A 1 80 ? 11.666 -4.813 -5.734 1.00 72.94 80 THR A C 1
ATOM 620 O O . THR A 1 80 ? 11.198 -3.745 -5.339 1.00 72.94 80 THR A O 1
ATOM 623 N N . ALA A 1 81 ? 10.935 -5.931 -5.830 1.00 75.19 81 ALA A N 1
ATOM 624 C CA . ALA A 1 81 ? 9.551 -6.041 -5.394 1.00 75.19 81 ALA A CA 1
ATOM 625 C C . ALA A 1 81 ? 9.468 -5.893 -3.869 1.00 75.19 81 ALA A C 1
ATOM 627 O O . ALA A 1 81 ? 10.107 -6.625 -3.112 1.00 75.19 81 ALA A O 1
ATOM 628 N N . ARG A 1 82 ? 8.669 -4.930 -3.415 1.00 76.69 82 ARG A N 1
ATOM 629 C CA . ARG A 1 82 ? 8.437 -4.652 -1.995 1.00 76.69 82 ARG A CA 1
ATOM 630 C C . ARG A 1 82 ? 6.962 -4.886 -1.718 1.00 76.69 82 ARG A C 1
ATOM 632 O O . ARG A 1 82 ? 6.130 -4.420 -2.489 1.00 76.69 82 ARG A O 1
ATOM 639 N N . ALA A 1 83 ? 6.643 -5.583 -0.632 1.00 84.06 83 ALA A N 1
ATOM 640 C CA . ALA A 1 83 ? 5.264 -5.622 -0.170 1.00 84.06 83 ALA A CA 1
ATOM 641 C C . ALA A 1 83 ? 4.850 -4.239 0.367 1.00 84.06 83 ALA A C 1
ATOM 643 O O . ALA A 1 83 ? 5.652 -3.617 1.073 1.00 84.06 83 ALA A O 1
ATOM 644 N N . PRO A 1 84 ? 3.635 -3.754 0.054 1.00 85.25 84 PRO A N 1
ATOM 645 C CA . PRO A 1 84 ? 3.164 -2.460 0.544 1.00 85.25 84 PRO A CA 1
ATOM 646 C C . PRO A 1 84 ? 2.916 -2.472 2.057 1.00 85.25 84 PRO A C 1
ATOM 648 O O . PRO A 1 84 ? 3.157 -1.463 2.713 1.00 85.25 84 PRO A O 1
ATOM 651 N N . PHE A 1 85 ? 2.516 -3.618 2.616 1.00 90.81 85 PHE A N 1
ATOM 652 C CA . PHE A 1 85 ? 2.279 -3.794 4.050 1.00 90.81 85 PHE A CA 1
ATOM 653 C C . PHE A 1 85 ? 3.054 -4.991 4.595 1.00 90.81 85 PHE A C 1
ATOM 655 O O . PHE A 1 85 ? 3.255 -5.993 3.901 1.00 90.81 85 PHE A O 1
ATOM 662 N N . LYS A 1 86 ? 3.486 -4.907 5.855 1.00 90.12 86 LYS A N 1
ATOM 663 C CA . LYS A 1 86 ? 4.228 -5.995 6.513 1.00 90.12 86 LYS A CA 1
ATOM 664 C C . LYS A 1 86 ? 3.300 -6.981 7.205 1.00 90.12 86 LYS A C 1
ATOM 666 O O . LYS A 1 86 ? 3.615 -8.165 7.268 1.00 90.12 86 LYS A O 1
ATOM 671 N N . THR A 1 87 ? 2.169 -6.499 7.713 1.00 93.00 87 THR A N 1
ATOM 672 C CA . THR A 1 87 ? 1.171 -7.322 8.401 1.00 93.00 87 THR A CA 1
ATOM 673 C C . THR A 1 87 ? -0.193 -7.216 7.735 1.00 93.00 87 THR A C 1
ATOM 675 O O . THR A 1 87 ? -0.489 -6.282 6.983 1.00 93.00 87 THR A O 1
ATOM 678 N N . ARG A 1 88 ? -1.037 -8.210 8.006 1.00 92.31 88 ARG A N 1
ATOM 679 C CA . ARG A 1 88 ? -2.393 -8.273 7.466 1.00 92.31 88 ARG A CA 1
ATOM 680 C C . ARG A 1 88 ? -3.257 -7.158 8.046 1.00 92.31 88 ARG A C 1
ATOM 682 O O . ARG A 1 88 ? -4.020 -6.530 7.322 1.00 92.31 88 ARG A O 1
ATOM 689 N N . GLU A 1 89 ? -3.096 -6.904 9.337 1.00 93.25 89 GLU A N 1
ATOM 690 C CA . GLU A 1 89 ? -3.852 -5.927 10.115 1.00 93.25 89 GLU A CA 1
ATOM 691 C C . GLU A 1 89 ? -3.550 -4.501 9.648 1.00 93.25 89 GLU A C 1
ATOM 693 O O . GLU A 1 89 ? -4.459 -3.680 9.546 1.00 93.25 89 GLU A O 1
ATOM 698 N N . GLU A 1 90 ? -2.287 -4.221 9.308 1.00 92.62 90 GLU A N 1
ATOM 699 C CA . GLU A 1 90 ? -1.863 -2.940 8.736 1.00 92.62 90 GLU A CA 1
ATOM 700 C C . GLU A 1 90 ? -2.560 -2.698 7.392 1.00 92.62 90 GLU A C 1
ATOM 702 O O . GLU A 1 90 ? -3.166 -1.648 7.191 1.00 92.62 90 GLU A O 1
ATOM 707 N N . CYS A 1 91 ? -2.562 -3.707 6.517 1.00 92.81 91 CYS A N 1
ATOM 708 C CA . CYS A 1 91 ? -3.267 -3.653 5.239 1.00 92.81 91 CYS A CA 1
ATOM 709 C C . CYS A 1 91 ? -4.779 -3.431 5.423 1.00 92.81 91 CYS A C 1
ATOM 711 O O . CYS A 1 91 ? -5.360 -2.568 4.768 1.00 92.81 91 CYS A O 1
ATOM 713 N N . MET A 1 92 ? -5.420 -4.167 6.338 1.00 92.19 92 MET A N 1
ATOM 714 C CA . MET A 1 92 ? -6.860 -4.044 6.603 1.00 92.19 92 MET A CA 1
ATOM 715 C C . MET A 1 92 ? -7.225 -2.663 7.129 1.00 92.19 92 MET A C 1
ATOM 717 O O . MET A 1 92 ? -8.155 -2.038 6.631 1.00 92.19 92 MET A O 1
ATOM 721 N N . THR A 1 93 ? -6.464 -2.170 8.105 1.00 91.12 93 THR A N 1
ATOM 722 C CA . THR A 1 93 ? -6.711 -0.866 8.729 1.00 91.12 93 THR A CA 1
ATOM 723 C C . THR A 1 93 ? -6.501 0.268 7.731 1.00 91.12 93 THR A C 1
ATOM 725 O O . THR A 1 93 ? -7.261 1.232 7.726 1.00 91.12 93 THR A O 1
ATOM 728 N N . PHE A 1 94 ? -5.483 0.155 6.875 1.00 90.31 94 PHE A N 1
ATOM 729 C CA . PHE A 1 94 ? -5.134 1.198 5.917 1.00 90.31 94 PHE A CA 1
ATOM 730 C C . PHE A 1 94 ? -6.069 1.222 4.699 1.00 90.31 94 PHE A C 1
ATOM 732 O O . PHE A 1 94 ? -6.435 2.299 4.232 1.00 90.31 94 PHE A O 1
ATOM 739 N N . CYS A 1 95 ? -6.465 0.051 4.189 1.00 90.19 95 CYS A N 1
ATOM 740 C CA . CYS A 1 95 ? -7.273 -0.070 2.972 1.00 90.19 95 CYS A CA 1
ATOM 741 C C . CYS A 1 95 ? -8.766 -0.307 3.223 1.00 90.19 95 CYS A C 1
ATOM 743 O O . CYS A 1 95 ? -9.538 -0.293 2.272 1.00 90.19 95 CYS A O 1
ATOM 745 N N . GLY A 1 96 ? -9.184 -0.509 4.475 1.00 88.00 96 GLY A N 1
ATOM 746 C CA . GLY A 1 96 ? -10.580 -0.788 4.819 1.00 88.00 96 GLY A CA 1
ATOM 747 C C . GLY A 1 96 ? -11.057 -2.170 4.372 1.00 88.00 96 GLY A C 1
ATOM 748 O O . GLY A 1 96 ? -12.249 -2.347 4.146 1.00 88.00 96 GLY A O 1
ATOM 749 N N . ALA A 1 97 ? -10.135 -3.126 4.222 1.00 83.00 97 ALA A N 1
ATOM 750 C CA . ALA A 1 97 ? -10.448 -4.465 3.734 1.00 83.00 97 ALA A CA 1
ATOM 751 C C . ALA A 1 97 ? -11.326 -5.244 4.720 1.00 83.00 97 ALA A C 1
ATOM 753 O O . ALA A 1 97 ? -11.118 -5.176 5.936 1.00 83.00 97 ALA A O 1
ATOM 754 N N . ASN A 1 98 ? -12.240 -6.053 4.191 1.00 78.31 98 ASN A N 1
ATOM 755 C CA . ASN A 1 98 ? -13.050 -6.958 4.997 1.00 78.31 98 ASN A CA 1
ATOM 756 C C . ASN A 1 98 ? -12.179 -8.135 5.523 1.00 78.31 98 ASN A C 1
ATOM 758 O O . ASN A 1 98 ? -11.280 -8.598 4.801 1.00 78.31 98 ASN A O 1
ATOM 762 N N . PRO A 1 99 ? -12.37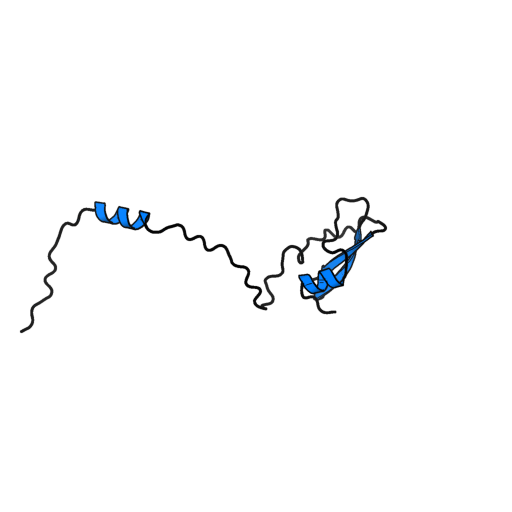3 -8.605 6.776 1.00 67.56 99 PRO A N 1
ATOM 763 C CA . PRO A 1 99 ? -11.580 -9.685 7.373 1.00 67.56 99 PRO A CA 1
ATOM 764 C C . PRO A 1 99 ? -11.601 -11.024 6.620 1.00 67.56 99 PRO A C 1
ATOM 766 O O . PRO A 1 99 ? -12.576 -11.351 5.913 1.00 67.56 99 PRO A O 1
#

Secondary structure (DSSP, 8-state):
-------------GGGTTTSTTSS------------S-TT---TTTS----S-----SEEEEEEETTTTEEEEEEE-SSS---SBSSHHHHHHHHT---

Foldseek 3Di:
DDDDDDDDDDCDDPVVVVVVVVPPPPPPPDDDPPPDDDLPDFDVLQVDPCPPDLPAADAKFWHQDSVQLAIDIGHHHDDPDDHSGRDRVCSCVRGVGDD

InterPro domains:
  IPR002223 Pancreatic trypsin inhibitor Kunitz domain [PF00014] (46-95)
  IPR002223 Pancreatic trypsin inhibitor Kunitz domain [PS50279] (46-95)
  IPR036880 Pancreatic trypsin inhibitor Kunitz domain superfamily [G3DSA:4.10.410.10] (32-99)
  IPR036880 Pancreatic trypsin inhibitor Kunitz domain superfamily [SSF57362] (44-96)

pLDDT: mean 70.56, std 15.56, range [42.03, 93.25]